Protein AF-A0A445D8Y5-F1 (afdb_monomer)

Radius of gyration: 22.92 Å; Cα contacts (8 Å, |Δi|>4): 47; chains: 1; bounding box: 57×33×64 Å

Structure (mmCIF, N/CA/C/O backbone):
data_AF-A0A445D8Y5-F1
#
_entry.id   AF-A0A445D8Y5-F1
#
loop_
_atom_site.group_PDB
_atom_site.id
_atom_site.type_symbol
_atom_site.label_atom_id
_atom_site.label_alt_id
_atom_site.label_comp_id
_atom_site.label_asym_id
_atom_site.label_entity_id
_atom_site.label_seq_id
_atom_site.pdbx_PDB_ins_code
_atom_site.Cartn_x
_atom_site.Cartn_y
_atom_site.Cartn_z
_atom_site.occupancy
_atom_site.B_iso_or_equiv
_atom_site.auth_seq_id
_atom_site.auth_comp_id
_atom_site.auth_asym_id
_atom_site.auth_atom_id
_atom_site.pdbx_PDB_model_num
ATOM 1 N N . MET A 1 1 ? -23.363 -10.486 2.611 1.00 47.62 1 MET A N 1
ATOM 2 C CA . MET A 1 1 ? -22.148 -10.168 3.406 1.00 47.62 1 MET A CA 1
ATOM 3 C C . MET A 1 1 ? -21.718 -11.428 4.160 1.00 47.62 1 MET A C 1
ATOM 5 O O . MET A 1 1 ? -22.589 -12.201 4.526 1.00 47.62 1 MET A O 1
ATOM 9 N N . ARG A 1 2 ? -20.411 -11.703 4.301 1.00 43.03 2 ARG A N 1
ATOM 10 C CA . ARG A 1 2 ? -19.862 -12.973 4.836 1.00 43.03 2 ARG A CA 1
ATOM 11 C C . ARG A 1 2 ? -19.617 -12.832 6.353 1.00 43.03 2 ARG A C 1
ATOM 13 O O . ARG A 1 2 ? -18.832 -11.970 6.738 1.00 43.03 2 ARG A O 1
ATOM 20 N N . PHE A 1 3 ? -20.291 -13.628 7.186 1.00 45.78 3 PHE A N 1
ATOM 21 C CA . PHE A 1 3 ? -20.134 -13.647 8.653 1.00 45.78 3 PHE A CA 1
ATOM 22 C C . PHE A 1 3 ? -18.990 -14.587 9.075 1.00 45.78 3 PHE A C 1
ATOM 24 O O . PHE A 1 3 ? -18.762 -15.594 8.407 1.00 45.78 3 PHE A O 1
ATOM 31 N N . THR A 1 4 ? -18.265 -14.261 10.153 1.00 55.62 4 THR A N 1
ATOM 32 C CA . THR A 1 4 ? -17.071 -15.007 10.615 1.00 55.62 4 THR A CA 1
ATOM 33 C C . THR A 1 4 ? -17.310 -15.894 11.837 1.00 55.62 4 THR A C 1
ATOM 35 O O . THR A 1 4 ? -16.428 -16.672 12.186 1.00 55.62 4 THR A O 1
ATOM 38 N N . TRP A 1 5 ? -18.492 -15.838 12.459 1.00 42.72 5 TRP A N 1
ATOM 39 C CA . TRP A 1 5 ? -18.872 -16.749 13.538 1.00 42.72 5 TRP A CA 1
ATOM 40 C C . TRP A 1 5 ? -20.372 -17.071 13.508 1.00 42.72 5 TRP A C 1
ATOM 42 O O . TRP A 1 5 ? -21.205 -16.194 13.261 1.00 42.72 5 TRP A O 1
ATOM 52 N N . LYS A 1 6 ? -20.704 -18.344 13.750 1.00 57.97 6 LYS A N 1
ATOM 53 C CA . LYS A 1 6 ? -22.066 -18.890 13.741 1.00 57.97 6 LYS A CA 1
ATOM 54 C C . LYS A 1 6 ? -22.331 -19.552 15.094 1.00 57.97 6 LYS A C 1
ATOM 56 O O . LYS A 1 6 ? -21.686 -20.546 15.412 1.00 57.97 6 LYS A O 1
ATOM 61 N N . GLY A 1 7 ? -23.248 -18.984 15.877 1.00 49.62 7 GLY A N 1
ATOM 62 C CA . GLY A 1 7 ? -23.625 -19.526 17.184 1.00 49.62 7 GLY A CA 1
ATOM 63 C C . GLY A 1 7 ? -24.546 -20.745 17.094 1.00 49.62 7 GLY A C 1
ATOM 64 O O . GLY A 1 7 ? -25.177 -20.981 16.059 1.00 49.62 7 GLY A O 1
ATOM 65 N N . LEU A 1 8 ? -24.625 -21.505 18.192 1.00 49.09 8 LEU A N 1
ATOM 66 C CA . LEU A 1 8 ? -25.590 -22.594 18.369 1.00 49.09 8 LEU A CA 1
ATOM 67 C C . LEU A 1 8 ? -27.019 -22.030 18.369 1.00 49.09 8 LEU A C 1
ATOM 69 O O . LEU A 1 8 ? -27.278 -20.983 18.962 1.00 49.09 8 LEU A O 1
ATOM 73 N N . GLN A 1 9 ? -27.929 -22.710 17.671 1.00 49.56 9 GLN A N 1
ATOM 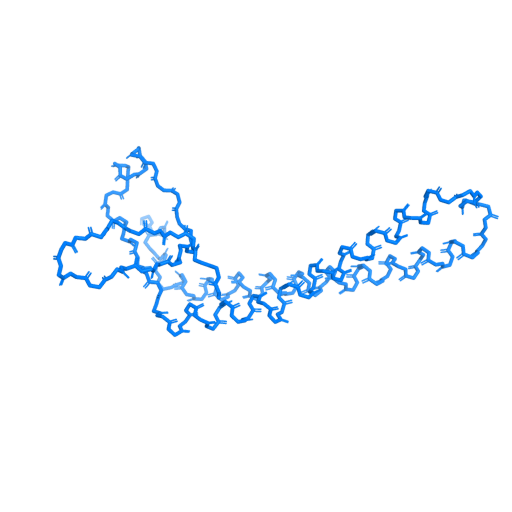74 C CA . GLN A 1 9 ? -29.351 -22.377 17.670 1.00 49.56 9 GLN A CA 1
ATOM 75 C C . GLN A 1 9 ? -30.021 -23.141 18.807 1.00 49.56 9 GLN A C 1
ATOM 77 O O . GLN A 1 9 ? -29.998 -24.368 18.808 1.00 49.56 9 GLN A O 1
ATOM 82 N N . TRP A 1 10 ? -30.609 -22.408 19.743 1.00 49.56 10 TRP A N 1
ATOM 83 C CA . TRP A 1 10 ? -31.481 -22.962 20.772 1.00 49.56 10 TRP A CA 1
ATOM 84 C C . TRP A 1 10 ? -32.934 -22.780 20.329 1.00 49.56 10 TRP A C 1
ATOM 86 O O . TRP A 1 10 ? -33.239 -21.837 19.591 1.00 49.56 10 TRP A O 1
ATOM 96 N N . GLU A 1 11 ? -33.819 -23.693 20.725 1.00 42.81 11 GLU A N 1
ATOM 97 C CA . GLU A 1 11 ? -35.235 -23.617 20.361 1.00 42.81 11 GLU A CA 1
ATOM 98 C C . GLU A 1 11 ? -35.851 -22.300 20.867 1.00 42.81 11 GLU A C 1
ATOM 100 O O . GLU A 1 11 ? -35.656 -21.906 22.015 1.00 42.81 11 GLU A O 1
ATOM 105 N N . ASN A 1 12 ? -36.577 -21.614 19.978 1.00 50.25 12 ASN A N 1
ATOM 106 C CA . ASN A 1 12 ? -37.298 -20.351 20.204 1.00 50.25 12 ASN A CA 1
ATOM 107 C C . ASN A 1 12 ? -36.470 -19.061 20.385 1.00 50.25 12 ASN A C 1
ATOM 109 O O . ASN A 1 12 ? -37.028 -18.044 20.793 1.00 50.25 12 ASN A O 1
ATOM 113 N N . LEU A 1 13 ? -35.183 -19.042 20.018 1.00 50.81 13 LEU A N 1
ATOM 114 C CA . LEU A 1 13 ? -34.399 -17.801 19.926 1.00 50.81 13 LEU A CA 1
ATOM 115 C C . LEU A 1 13 ? -33.852 -17.575 18.515 1.00 50.81 13 LEU A C 1
ATOM 117 O O . LEU A 1 13 ? -33.344 -18.495 17.865 1.00 50.81 13 LEU A O 1
ATOM 121 N N . ASP A 1 14 ? -33.914 -16.321 18.061 1.00 47.22 14 ASP A N 1
ATOM 122 C CA . ASP A 1 14 ? -33.322 -15.915 16.791 1.00 47.22 14 ASP A CA 1
ATOM 123 C C . ASP A 1 14 ? -31.819 -16.201 16.777 1.00 47.22 14 ASP A C 1
ATOM 125 O O . ASP A 1 14 ? -31.063 -15.900 17.708 1.00 47.22 14 ASP A O 1
ATOM 129 N N . ARG A 1 15 ? -31.369 -16.813 15.681 1.00 47.56 15 ARG A N 1
ATOM 130 C CA . ARG A 1 15 ? -29.986 -17.255 15.521 1.00 47.56 15 ARG A CA 1
ATOM 131 C C . ARG A 1 15 ? -29.054 -16.039 15.486 1.00 47.56 15 ARG A C 1
ATOM 133 O O . ARG A 1 15 ? -29.094 -15.235 14.559 1.00 47.56 15 ARG A O 1
ATOM 140 N N . GLY A 1 16 ? -28.161 -15.938 16.469 1.00 44.53 16 GLY A N 1
ATOM 141 C CA . GLY A 1 16 ? -27.179 -14.857 16.545 1.00 44.53 16 GLY A CA 1
ATOM 142 C C . GLY A 1 16 ? -26.069 -14.988 15.496 1.00 44.53 16 GLY A C 1
ATOM 143 O O . GLY A 1 16 ? -25.306 -15.957 15.499 1.00 44.53 16 GLY A O 1
ATOM 144 N N . PHE A 1 17 ? -25.932 -13.979 14.636 1.00 44.88 17 PHE A N 1
ATOM 145 C CA . PHE A 1 17 ? -24.802 -13.822 13.717 1.00 44.88 17 PHE A CA 1
ATOM 146 C C . PHE A 1 17 ? -23.914 -12.682 14.213 1.00 44.88 17 PHE A C 1
ATOM 148 O O . PHE A 1 17 ? -24.399 -11.575 14.440 1.00 44.88 17 PHE A O 1
ATOM 155 N N . LYS A 1 18 ? -22.616 -12.943 14.403 1.00 54.16 18 LYS A N 1
ATOM 156 C CA . LYS A 1 18 ? -21.665 -11.944 14.916 1.00 54.16 18 LYS A CA 1
ATOM 157 C C . LYS A 1 18 ? -20.395 -11.905 14.069 1.00 54.16 18 LYS A C 1
ATOM 159 O O . LYS A 1 18 ? -19.988 -12.908 13.478 1.00 54.16 18 LYS A O 1
ATOM 164 N N . ARG A 1 19 ? -19.776 -10.727 14.011 1.00 48.88 19 ARG A N 1
ATOM 165 C CA . ARG A 1 19 ? -18.491 -10.480 13.354 1.00 48.88 19 ARG A CA 1
ATOM 166 C C . ARG A 1 19 ? -17.462 -10.185 14.446 1.00 48.88 19 ARG A C 1
ATOM 168 O O . ARG A 1 19 ? -17.657 -9.275 15.238 1.00 48.88 19 ARG A O 1
ATOM 175 N N . LEU A 1 20 ? -16.441 -11.034 14.550 1.00 51.91 20 LEU A N 1
ATOM 176 C CA . LEU A 1 20 ? -15.378 -10.921 15.552 1.00 51.91 20 LEU A CA 1
ATOM 177 C C . LEU A 1 20 ? -14.261 -10.033 15.003 1.00 51.91 20 LEU A C 1
ATOM 179 O O . LEU A 1 20 ? -13.510 -10.479 14.135 1.00 51.91 20 LEU A O 1
ATOM 183 N N . ASP A 1 21 ? -14.101 -8.829 15.543 1.00 47.47 21 ASP A N 1
ATOM 184 C CA . ASP A 1 21 ? -13.024 -7.913 15.144 1.00 47.47 21 ASP A CA 1
ATOM 185 C C . ASP A 1 21 ? -11.828 -7.972 16.128 1.00 47.47 21 ASP A C 1
ATOM 187 O O . ASP A 1 21 ? -11.198 -6.971 16.437 1.00 47.47 21 ASP A O 1
ATOM 191 N N . ARG A 1 22 ? -11.491 -9.221 16.512 1.00 46.41 22 ARG A N 1
ATOM 192 C CA . ARG A 1 22 ? -10.252 -9.752 17.136 1.00 46.41 22 ARG A CA 1
ATOM 193 C C . AR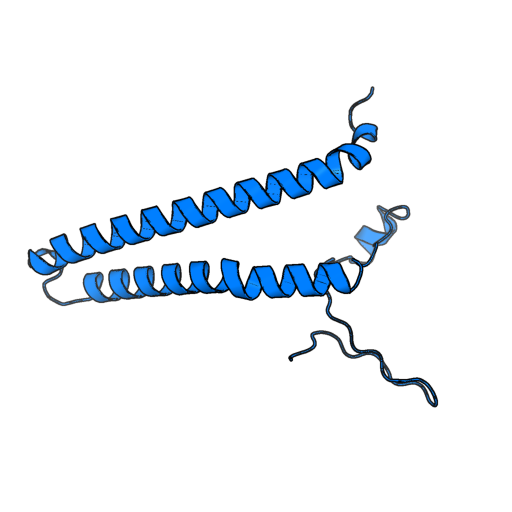G A 1 22 ? -9.951 -9.440 18.617 1.00 46.41 22 ARG A C 1
ATOM 195 O O . ARG A 1 22 ? -9.371 -8.419 18.945 1.00 46.41 22 ARG A O 1
ATOM 202 N N . ALA A 1 23 ? -10.104 -10.481 19.444 1.00 44.44 23 ALA A N 1
ATOM 203 C CA . ALA A 1 23 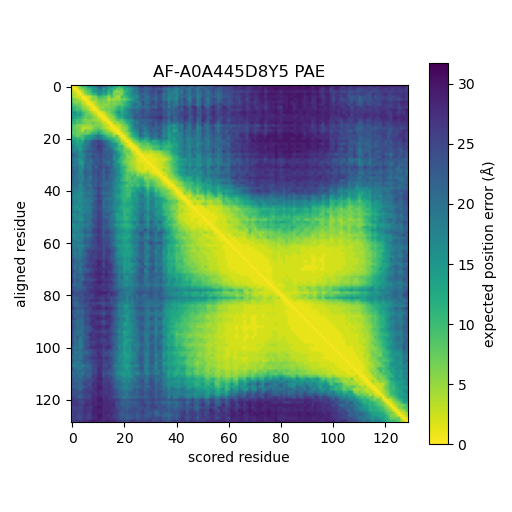? -9.153 -10.861 20.494 1.00 44.44 23 ALA A CA 1
ATOM 204 C C . ALA A 1 23 ? -8.971 -12.391 20.444 1.00 44.44 23 ALA A C 1
ATOM 206 O O . ALA A 1 23 ? -9.954 -13.123 20.312 1.00 44.44 23 ALA A O 1
ATOM 207 N N . MET A 1 24 ? -7.730 -12.883 20.507 1.00 44.12 24 MET A N 1
ATOM 208 C CA . MET A 1 24 ? -7.458 -14.293 20.804 1.00 44.12 24 MET A CA 1
ATOM 209 C C . MET A 1 24 ? -7.071 -14.369 22.275 1.00 44.12 24 MET A C 1
ATOM 211 O O . MET A 1 24 ? -5.960 -13.987 22.623 1.00 44.12 24 MET A O 1
ATOM 215 N N . SER A 1 25 ? -7.982 -14.843 23.126 1.00 50.00 25 SER A N 1
ATOM 216 C CA . SER A 1 25 ? -7.650 -15.173 24.511 1.00 50.00 25 SER A CA 1
ATOM 217 C C . SER A 1 25 ? -7.670 -16.689 24.689 1.00 50.00 25 SER A C 1
ATOM 219 O O . SER A 1 25 ? -8.692 -17.359 24.499 1.00 50.00 25 SER A O 1
ATOM 221 N N . ASN A 1 26 ? -6.508 -17.253 25.008 1.00 55.00 26 ASN A N 1
ATOM 222 C CA . ASN A 1 26 ? -6.422 -18.626 25.486 1.00 55.00 26 ASN A CA 1
ATOM 223 C C . ASN A 1 26 ? -6.733 -18.660 26.995 1.00 55.00 26 ASN A C 1
ATOM 225 O O . ASN A 1 26 ? -6.919 -17.617 27.629 1.00 55.00 26 ASN A O 1
ATOM 229 N N . ALA A 1 27 ? -6.884 -19.866 27.547 1.00 63.38 27 ALA A N 1
ATOM 230 C CA . ALA A 1 27 ? -7.234 -20.046 28.956 1.00 63.38 27 ALA A CA 1
ATOM 231 C C . ALA A 1 27 ? -6.214 -19.357 29.880 1.00 63.38 27 ALA A C 1
ATOM 233 O O . ALA A 1 27 ? -6.611 -18.637 30.793 1.00 63.38 27 ALA A O 1
ATOM 234 N N . ASP A 1 28 ? -4.926 -19.480 29.558 1.00 65.06 28 ASP A N 1
ATOM 235 C CA . ASP A 1 28 ? -3.829 -18.890 30.329 1.00 65.06 28 ASP A CA 1
ATOM 236 C C . ASP A 1 28 ? -3.916 -17.359 30.397 1.00 65.06 28 ASP A C 1
ATOM 238 O O . ASP A 1 28 ? -3.736 -16.769 31.461 1.00 65.06 28 ASP A O 1
ATOM 242 N N 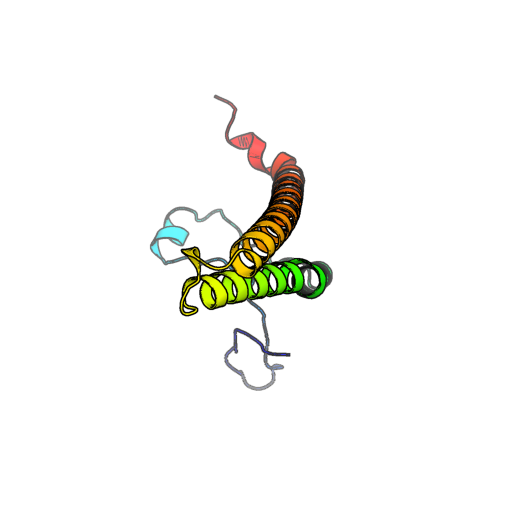. TRP A 1 29 ? -4.253 -16.700 29.284 1.00 65.88 29 TRP A N 1
ATOM 243 C CA . TRP A 1 29 ? -4.385 -15.243 29.228 1.00 65.88 29 TRP A CA 1
ATOM 244 C C . TRP A 1 29 ? -5.549 -14.734 30.089 1.00 65.88 29 TRP A C 1
ATOM 246 O O . TRP A 1 29 ? -5.397 -13.760 30.819 1.00 65.88 29 TRP A O 1
ATOM 256 N N . ARG A 1 30 ? -6.691 -15.435 30.078 1.00 61.00 30 ARG A N 1
ATOM 257 C CA . ARG A 1 30 ? -7.859 -15.084 30.910 1.00 61.00 30 ARG A CA 1
ATOM 258 C C . ARG A 1 30 ? -7.622 -15.288 32.404 1.00 61.00 30 ARG A C 1
ATOM 260 O O . ARG A 1 30 ? -8.176 -14.543 33.203 1.00 61.00 30 ARG A O 1
ATOM 267 N N . ILE A 1 31 ? -6.812 -16.278 32.776 1.00 72.31 31 ILE A N 1
ATOM 268 C CA . ILE A 1 31 ? -6.413 -16.498 34.174 1.00 72.31 31 ILE A CA 1
ATOM 269 C C . ILE A 1 31 ? -5.461 -15.389 34.634 1.00 72.31 31 ILE A C 1
ATOM 271 O O . ILE A 1 31 ? -5.543 -14.939 35.773 1.00 72.31 31 ILE A O 1
ATOM 275 N N . LYS A 1 32 ? -4.573 -14.930 33.744 1.00 70.50 32 LYS A N 1
ATOM 276 C CA . LYS A 1 32 ? -3.571 -13.906 34.053 1.00 70.50 32 LYS A CA 1
ATOM 277 C C . LYS A 1 32 ? -4.152 -12.490 34.169 1.00 70.50 32 LYS A C 1
ATOM 279 O O . LYS A 1 32 ? -3.606 -11.691 34.924 1.00 70.50 32 LYS A O 1
ATOM 284 N N . TYR A 1 33 ? -5.250 -12.197 33.469 1.00 66.88 33 TYR A N 1
ATOM 285 C CA . TYR A 1 33 ? -5.882 -10.871 33.444 1.00 66.88 33 TYR A CA 1
ATOM 286 C C . TYR A 1 33 ? -7.405 -10.958 33.683 1.00 66.88 33 TYR A C 1
ATOM 288 O O . TYR A 1 33 ? -8.200 -10.709 32.776 1.00 66.88 33 TYR A O 1
A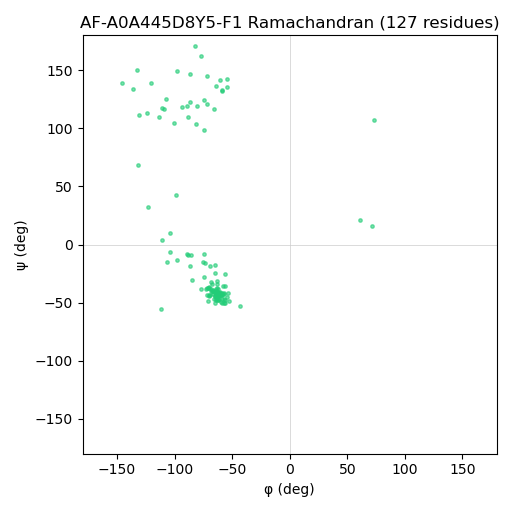TOM 296 N N . PRO A 1 34 ? -7.847 -11.323 34.901 1.00 66.62 34 PRO A N 1
ATOM 297 C CA . PRO A 1 34 ? -9.265 -11.557 35.200 1.00 66.62 34 PRO A CA 1
ATOM 298 C C . PRO A 1 34 ? -10.119 -10.277 35.192 1.00 66.62 34 PRO A C 1
ATOM 300 O O . PRO A 1 34 ? -11.341 -10.349 35.076 1.00 66.62 34 PRO A O 1
ATOM 303 N N . GLU A 1 35 ? -9.486 -9.109 35.306 1.00 62.09 35 GLU A N 1
ATOM 304 C CA . GLU A 1 35 ? -10.148 -7.798 35.372 1.00 62.09 35 GLU A CA 1
ATOM 305 C C . GLU A 1 35 ? -10.385 -7.180 33.981 1.00 62.09 35 GLU A C 1
ATOM 307 O O . GLU A 1 35 ? -11.085 -6.175 33.842 1.00 62.09 35 GLU A O 1
ATOM 312 N N . GLU A 1 36 ? -9.816 -7.777 32.932 1.00 58.56 36 GLU A N 1
ATOM 313 C CA . GLU A 1 36 ? -9.829 -7.225 31.581 1.00 58.56 36 GLU A CA 1
ATOM 314 C C . GLU A 1 36 ? -11.162 -7.543 30.882 1.00 58.56 36 GLU A C 1
ATOM 316 O O . GLU A 1 36 ? -11.440 -8.667 30.453 1.00 58.56 36 GLU A O 1
ATOM 321 N N . LYS A 1 37 ? -12.038 -6.536 30.791 1.00 59.72 37 LYS A N 1
ATOM 322 C CA . LYS A 1 37 ? -13.345 -6.655 30.135 1.00 59.72 37 LYS A CA 1
ATOM 323 C C . LYS A 1 37 ? -13.224 -6.380 28.637 1.00 59.72 37 LYS A C 1
ATOM 325 O O . LYS A 1 37 ? -12.842 -5.294 28.215 1.00 59.72 37 LYS A O 1
ATOM 330 N N . LEU A 1 38 ? -13.631 -7.357 27.830 1.00 54.66 38 LEU A N 1
ATOM 331 C CA . LEU A 1 38 ? -13.831 -7.192 26.390 1.00 54.66 38 LEU A CA 1
ATOM 332 C C . LEU A 1 38 ? -15.116 -6.389 26.136 1.00 54.66 38 LEU A C 1
ATOM 334 O O . LEU A 1 38 ? -16.216 -6.942 26.151 1.00 54.66 38 LEU A O 1
ATOM 338 N N . GLU A 1 39 ? -14.984 -5.087 25.895 1.00 55.69 39 GLU A N 1
ATOM 339 C CA . GLU A 1 39 ? -16.092 -4.255 25.420 1.00 55.69 39 GLU A CA 1
ATOM 340 C C . GLU A 1 39 ? -16.260 -4.436 23.906 1.00 55.69 39 GLU A C 1
ATOM 342 O O . GLU A 1 39 ? -15.356 -4.177 23.111 1.00 55.69 39 GLU A O 1
ATOM 347 N N . VAL A 1 40 ? -17.432 -4.920 23.490 1.00 54.88 40 VAL A N 1
ATOM 348 C CA . VAL A 1 40 ? -17.781 -5.020 22.070 1.00 54.88 40 VAL A CA 1
ATOM 349 C C . VAL A 1 40 ? -18.094 -3.618 21.560 1.00 54.88 40 VAL A C 1
ATOM 351 O O . VAL A 1 40 ? -18.981 -2.952 22.092 1.00 54.88 40 VAL A O 1
ATOM 354 N N . LEU A 1 41 ? -17.391 -3.187 20.511 1.00 53.31 41 LEU A N 1
ATOM 355 C CA . LEU A 1 41 ? -17.651 -1.905 19.857 1.00 53.31 41 LEU A CA 1
ATOM 356 C C . LEU A 1 41 ? -19.122 -1.805 19.431 1.00 53.31 41 LEU A C 1
ATOM 358 O O . LEU A 1 41 ? -19.685 -2.748 18.866 1.00 53.31 41 LEU A O 1
ATOM 362 N N . ALA A 1 42 ? -19.739 -0.650 19.688 1.00 61.06 42 ALA A N 1
ATOM 363 C CA . ALA A 1 42 ? -21.117 -0.390 19.293 1.00 61.06 42 ALA A CA 1
ATOM 364 C C . ALA A 1 42 ? -21.304 -0.629 17.784 1.00 61.06 42 ALA A C 1
ATOM 366 O O . ALA A 1 42 ? -20.436 -0.309 16.970 1.00 61.06 42 ALA A O 1
ATOM 367 N N . ARG A 1 43 ? -22.456 -1.190 17.400 1.00 55.06 43 ARG A N 1
ATOM 368 C CA . ARG A 1 43 ? -22.731 -1.645 16.025 1.00 55.06 43 ARG A CA 1
ATOM 369 C C . ARG A 1 43 ? -22.497 -0.562 14.965 1.00 55.06 43 ARG A C 1
ATOM 371 O O . ARG A 1 43 ? -21.910 -0.857 13.932 1.00 55.06 43 ARG A O 1
ATOM 378 N N . GLN A 1 44 ? -22.911 0.672 15.248 1.00 60.50 44 GLN A N 1
ATOM 379 C CA . GLN A 1 44 ? -22.715 1.820 14.354 1.00 60.50 44 GLN A CA 1
ATOM 380 C C . GLN A 1 44 ? -21.226 2.057 14.063 1.00 60.50 44 GLN A C 1
ATOM 382 O O . GLN A 1 44 ? -20.826 2.131 12.905 1.00 60.50 44 GLN A O 1
ATOM 387 N N . PHE A 1 45 ? -20.390 2.042 15.102 1.00 60.91 45 PHE A N 1
ATOM 388 C CA . PHE A 1 45 ? -18.945 2.206 14.974 1.00 60.91 45 PHE A CA 1
ATOM 389 C C . PHE A 1 45 ? -18.285 1.031 14.229 1.00 60.91 45 PHE A C 1
ATOM 391 O O . PHE A 1 45 ? -17.420 1.232 13.380 1.00 60.91 45 PHE A O 1
ATOM 398 N N . SER A 1 46 ? -18.723 -0.210 14.480 1.00 66.44 46 SER A N 1
ATOM 399 C CA . SER A 1 46 ? -18.228 -1.391 13.747 1.00 66.44 46 SER A CA 1
ATOM 400 C C . SER A 1 46 ? -18.539 -1.315 12.243 1.00 66.44 46 SER A C 1
ATOM 402 O O . SER A 1 46 ? -17.676 -1.617 11.412 1.00 66.44 46 SER A O 1
ATOM 404 N N . ASP A 1 47 ? -19.739 -0.860 11.873 1.00 71.12 47 ASP A N 1
ATOM 405 C CA . ASP A 1 47 ? -20.140 -0.706 10.472 1.00 71.12 47 ASP A CA 1
ATOM 406 C C . ASP A 1 47 ? -19.355 0.418 9.771 1.00 71.12 47 ASP A C 1
ATOM 408 O O . ASP A 1 47 ? -18.900 0.238 8.635 1.00 71.12 47 ASP A O 1
ATOM 412 N N . GLU A 1 48 ? -19.113 1.538 10.456 1.00 70.25 48 GLU A N 1
ATOM 413 C CA . GLU A 1 48 ? -18.285 2.644 9.958 1.00 70.25 48 GLU A CA 1
ATOM 414 C C . GLU A 1 48 ? -16.827 2.223 9.746 1.00 70.25 48 GLU A C 1
ATOM 416 O O . GLU A 1 48 ? -16.275 2.433 8.663 1.00 70.25 48 GLU A O 1
ATOM 421 N N . VAL A 1 49 ? -16.221 1.525 10.710 1.00 70.00 49 VAL A N 1
ATOM 422 C CA . VAL A 1 49 ? -14.857 0.986 10.587 1.00 70.00 49 VAL A CA 1
ATOM 423 C C . VAL A 1 49 ? -14.772 -0.054 9.466 1.00 70.00 49 VAL A C 1
ATOM 425 O O . VAL A 1 49 ? -13.784 -0.115 8.724 1.00 70.00 49 VAL A O 1
ATOM 428 N N . ALA A 1 50 ? -15.801 -0.884 9.290 1.00 71.81 50 ALA A N 1
ATOM 429 C CA . ALA A 1 50 ? -15.856 -1.845 8.193 1.00 71.81 50 ALA A CA 1
ATOM 430 C C . ALA A 1 50 ? -15.973 -1.158 6.824 1.00 71.81 50 ALA A C 1
ATOM 432 O O . ALA A 1 50 ? -15.349 -1.617 5.856 1.00 71.81 50 ALA A O 1
ATOM 433 N N . LYS A 1 51 ? -16.756 -0.076 6.737 1.00 75.50 51 LYS A N 1
ATOM 434 C CA . LYS A 1 51 ? -16.891 0.754 5.537 1.00 75.50 51 LYS A CA 1
ATOM 435 C C . LYS A 1 51 ? -15.571 1.448 5.216 1.00 75.50 51 LYS A C 1
ATOM 437 O O . LYS A 1 51 ? -15.056 1.255 4.117 1.00 75.50 51 LYS A O 1
ATOM 442 N N . TRP A 1 52 ? -14.961 2.112 6.194 1.00 76.81 52 TRP A N 1
ATOM 443 C CA . TRP A 1 52 ? -13.659 2.763 6.062 1.00 76.81 52 TRP A CA 1
ATOM 444 C C . TRP A 1 52 ? -12.568 1.787 5.603 1.00 76.81 52 TRP A C 1
ATOM 446 O O . TRP A 1 52 ? -11.887 2.028 4.607 1.00 76.81 52 TRP A O 1
ATOM 456 N N . ASN A 1 53 ? -12.470 0.605 6.224 1.00 75.50 53 ASN A N 1
ATOM 457 C CA . ASN A 1 53 ? -11.520 -0.429 5.796 1.00 75.50 53 ASN A CA 1
ATOM 458 C C . ASN A 1 53 ? -11.737 -0.856 4.334 1.00 75.50 53 ASN A C 1
ATOM 460 O O . ASN A 1 53 ? -10.791 -1.191 3.618 1.00 75.50 53 ASN A O 1
ATOM 464 N N . LYS A 1 54 ? -12.991 -0.897 3.874 1.00 77.44 54 LYS A N 1
ATOM 465 C CA . LYS A 1 54 ? -13.320 -1.284 2.499 1.00 77.44 54 LYS A CA 1
ATOM 466 C C . LYS A 1 54 ? -13.044 -0.161 1.499 1.00 77.44 54 LYS A C 1
ATOM 468 O O . LYS A 1 54 ? -12.620 -0.476 0.391 1.00 77.44 54 LYS A O 1
ATOM 473 N N . GLU A 1 55 ? -13.317 1.085 1.861 1.00 78.81 55 GLU A N 1
ATOM 474 C CA . GLU A 1 55 ? -13.228 2.247 0.970 1.00 78.81 55 GLU A CA 1
ATOM 475 C C . GLU A 1 55 ? -11.818 2.829 0.899 1.00 78.81 55 GLU A C 1
ATOM 477 O O . GLU A 1 55 ? -11.426 3.323 -0.151 1.00 78.81 55 GLU A O 1
ATOM 482 N N . ILE A 1 56 ? -11.039 2.713 1.974 1.00 75.25 56 ILE A N 1
ATOM 483 C CA . ILE A 1 56 ? -9.726 3.350 2.091 1.00 75.25 56 ILE A CA 1
ATOM 484 C C . ILE A 1 56 ? -8.606 2.305 2.093 1.00 75.25 56 ILE A C 1
ATOM 486 O O . ILE A 1 56 ? -7.732 2.326 1.227 1.00 75.25 56 ILE A O 1
ATOM 490 N N . PHE A 1 57 ? -8.659 1.323 3.000 1.00 75.31 57 PHE A N 1
ATOM 491 C CA . PHE A 1 57 ? -7.555 0.368 3.161 1.00 75.31 57 PHE A CA 1
ATOM 492 C C . PHE A 1 57 ? -7.451 -0.616 1.985 1.00 75.31 57 PHE A C 1
ATOM 494 O O . PHE A 1 57 ? -6.383 -0.801 1.399 1.00 75.31 57 PHE A O 1
ATOM 501 N N . LYS A 1 58 ? -8.571 -1.236 1.578 1.00 79.88 58 LYS A N 1
ATOM 502 C CA . LYS A 1 58 ? -8.559 -2.227 0.484 1.00 79.88 58 LYS A CA 1
ATOM 503 C C . LYS A 1 58 ? -8.051 -1.666 -0.851 1.00 79.88 58 LYS A C 1
ATOM 505 O O . LYS A 1 58 ? -7.287 -2.385 -1.503 1.00 79.88 58 LYS A O 1
ATOM 510 N N . PRO A 1 59 ? -8.443 -0.459 -1.302 1.00 86.75 59 PRO A N 1
ATOM 511 C CA . PRO A 1 59 ? -7.912 0.112 -2.535 1.00 86.75 59 PRO A CA 1
ATOM 512 C C . PRO A 1 59 ? -6.406 0.357 -2.478 1.00 86.75 59 PRO A C 1
ATOM 514 O O . PRO A 1 59 ? -5.720 -0.055 -3.412 1.00 86.75 59 PRO A O 1
ATOM 517 N N . VAL A 1 60 ? -5.885 0.907 -1.375 1.00 82.94 60 VAL A N 1
ATOM 518 C CA . VAL A 1 60 ? -4.441 1.147 -1.190 1.00 82.94 60 VAL A CA 1
ATOM 519 C C . VAL A 1 60 ? -3.659 -0.165 -1.262 1.00 82.94 60 VAL A C 1
ATOM 521 O O . VAL A 1 60 ? -2.735 -0.300 -2.066 1.00 82.94 60 VAL A O 1
ATOM 524 N N . THR A 1 61 ? -4.087 -1.199 -0.528 1.00 84.06 61 THR A N 1
ATOM 525 C CA . THR A 1 61 ? -3.428 -2.515 -0.586 1.00 84.06 61 THR A CA 1
ATOM 526 C C . THR A 1 61 ? -3.508 -3.142 -1.984 1.00 84.06 61 THR A C 1
ATOM 528 O O . THR A 1 61 ? -2.554 -3.777 -2.444 1.00 84.06 61 THR A O 1
ATOM 531 N N . LYS A 1 62 ? -4.643 -2.985 -2.682 1.00 89.25 62 LYS A N 1
ATOM 532 C CA . LYS A 1 62 ? -4.836 -3.509 -4.043 1.00 89.25 62 LYS A CA 1
ATOM 533 C C . LYS A 1 62 ? -3.934 -2.793 -5.050 1.00 89.25 62 LYS A C 1
ATOM 535 O O . LYS A 1 62 ? -3.354 -3.459 -5.908 1.00 89.25 62 LYS A O 1
ATOM 540 N N . GLN A 1 63 ? -3.808 -1.472 -4.947 1.00 90.88 63 GLN A N 1
ATOM 541 C CA . GLN A 1 63 ? -2.953 -0.674 -5.820 1.00 90.88 63 GLN A CA 1
ATOM 542 C C . GLN A 1 63 ? -1.478 -1.012 -5.599 1.00 90.88 63 GLN A C 1
ATOM 544 O O . GLN A 1 63 ? -0.801 -1.351 -6.569 1.00 90.88 63 GLN A O 1
ATOM 549 N N . LYS A 1 64 ? -1.022 -1.081 -4.340 1.00 91.25 64 LYS A N 1
ATOM 550 C CA . LYS A 1 64 ? 0.333 -1.540 -3.994 1.00 91.25 64 LYS A CA 1
ATOM 551 C C . LYS A 1 64 ? 0.644 -2.905 -4.607 1.00 91.25 64 LYS A C 1
ATOM 553 O O . LYS A 1 64 ? 1.649 -3.073 -5.291 1.00 91.25 64 LYS A O 1
ATOM 558 N N . ARG A 1 65 ? -0.265 -3.876 -4.446 1.00 92.62 65 ARG A N 1
ATOM 559 C CA . ARG A 1 65 ? -0.103 -5.219 -5.026 1.00 92.62 65 ARG A CA 1
ATOM 560 C C . ARG A 1 65 ? 0.028 -5.182 -6.549 1.00 92.62 65 ARG A C 1
ATOM 562 O O . ARG A 1 65 ? 0.869 -5.880 -7.099 1.00 92.62 65 ARG A O 1
ATOM 569 N N . ARG A 1 66 ? -0.782 -4.367 -7.231 1.00 96.25 66 ARG A N 1
ATOM 570 C CA . ARG A 1 66 ? -0.714 -4.215 -8.691 1.00 96.25 66 ARG A CA 1
ATOM 571 C C . ARG A 1 66 ? 0.642 -3.668 -9.139 1.00 96.25 66 ARG A C 1
ATOM 573 O O . ARG A 1 66 ? 1.176 -4.163 -10.126 1.00 96.25 66 ARG A O 1
ATOM 580 N N . ILE A 1 67 ? 1.172 -2.657 -8.451 1.00 94.62 67 ILE A N 1
ATOM 581 C CA . ILE A 1 67 ? 2.471 -2.050 -8.777 1.00 94.62 67 ILE A CA 1
ATOM 582 C C . ILE A 1 67 ? 3.588 -3.082 -8.592 1.00 94.62 67 ILE A C 1
ATOM 584 O O . ILE A 1 67 ? 4.349 -3.316 -9.529 1.00 94.62 67 ILE A O 1
ATOM 588 N N . MET A 1 68 ? 3.598 -3.790 -7.458 1.00 94.81 68 MET A N 1
ATOM 589 C CA . MET A 1 68 ? 4.554 -4.870 -7.180 1.00 94.81 68 MET A CA 1
ATOM 590 C C . MET A 1 68 ? 4.516 -5.968 -8.249 1.00 94.81 68 MET A C 1
ATOM 592 O O . MET A 1 68 ? 5.549 -6.332 -8.798 1.00 94.81 68 MET A O 1
ATOM 596 N N . SER A 1 69 ? 3.326 -6.439 -8.636 1.00 96.62 69 SER A N 1
ATOM 597 C CA . SER A 1 69 ? 3.206 -7.451 -9.694 1.00 96.62 69 SER A CA 1
ATOM 598 C C . SER A 1 69 ? 3.707 -6.960 -11.056 1.00 96.62 69 SER A C 1
ATOM 600 O O . SER A 1 69 ? 4.214 -7.755 -11.845 1.00 96.62 69 SER A O 1
ATOM 602 N N . ARG A 1 70 ? 3.579 -5.661 -11.360 1.00 96.69 70 ARG A N 1
ATOM 603 C CA . ARG A 1 70 ? 4.126 -5.085 -12.599 1.00 96.69 70 ARG A CA 1
ATOM 604 C C . ARG A 1 70 ? 5.648 -5.005 -12.554 1.00 96.69 70 ARG A C 1
ATOM 606 O O . ARG A 1 70 ? 6.268 -5.366 -13.549 1.00 96.69 70 ARG A O 1
ATOM 613 N N . LEU A 1 71 ? 6.224 -4.574 -11.429 1.00 95.56 71 LEU A N 1
ATOM 614 C CA . LEU A 1 71 ? 7.675 -4.567 -11.206 1.00 95.56 71 LEU A CA 1
ATOM 615 C C . LEU A 1 71 ? 8.255 -5.972 -11.387 1.00 95.56 71 LEU A C 1
ATOM 617 O O . LEU A 1 71 ? 9.146 -6.164 -12.210 1.00 95.56 71 LEU A O 1
ATOM 621 N N . GLU A 1 72 ? 7.661 -6.969 -10.727 1.00 95.81 72 GLU A N 1
ATOM 622 C CA . GLU A 1 72 ? 8.052 -8.371 -10.889 1.00 95.81 72 GLU A CA 1
ATOM 623 C C . GLU A 1 72 ? 7.958 -8.839 -12.348 1.00 95.81 72 GLU A C 1
ATOM 625 O O . GLU A 1 72 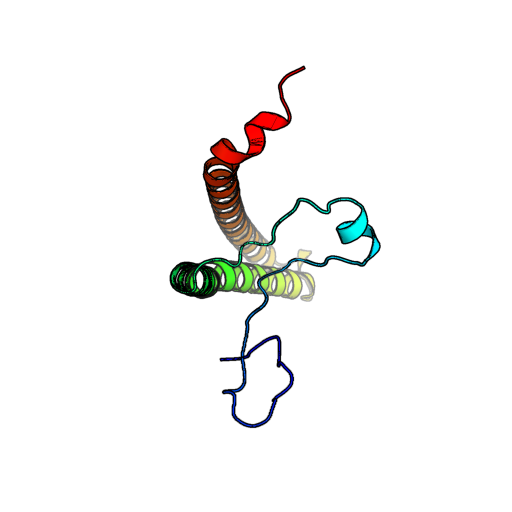? 8.838 -9.543 -12.837 1.00 95.81 72 GLU A O 1
ATOM 630 N N . GLY A 1 73 ? 6.893 -8.456 -13.058 1.00 95.00 73 GLY A N 1
ATOM 631 C CA . GLY A 1 73 ? 6.710 -8.818 -14.462 1.00 95.00 73 GLY A CA 1
ATOM 632 C C . GLY A 1 73 ? 7.806 -8.255 -15.368 1.00 95.00 73 GLY A C 1
ATOM 633 O O . GLY A 1 73 ? 8.301 -8.961 -16.242 1.00 95.00 73 GLY A O 1
ATOM 634 N N . ILE A 1 74 ? 8.215 -7.006 -15.138 1.00 94.06 74 ILE A N 1
ATOM 635 C CA . ILE A 1 74 ? 9.278 -6.346 -15.907 1.00 94.06 74 ILE A CA 1
ATOM 636 C C . ILE A 1 74 ? 10.638 -6.962 -15.596 1.00 94.06 74 ILE A C 1
ATOM 638 O O . ILE A 1 74 ? 11.395 -7.252 -16.515 1.00 94.06 74 ILE A O 1
ATOM 642 N N . GLN A 1 75 ? 10.926 -7.222 -14.321 1.00 92.50 75 GLN A N 1
ATOM 643 C CA . GLN A 1 75 ? 12.190 -7.821 -13.889 1.00 92.50 75 GLN A CA 1
ATOM 644 C C . GLN A 1 75 ? 12.369 -9.260 -14.401 1.00 92.50 75 GLN A C 1
ATOM 646 O O . GLN A 1 75 ? 13.497 -9.722 -14.559 1.00 92.50 75 GLN A O 1
ATOM 651 N N . ARG A 1 76 ? 11.266 -9.963 -14.700 1.00 94.50 76 ARG A N 1
ATOM 652 C CA . ARG A 1 76 ? 11.268 -11.294 -15.335 1.00 94.50 76 ARG A CA 1
ATOM 653 C C . ARG A 1 76 ? 11.331 -11.249 -16.867 1.00 94.50 76 ARG A C 1
ATOM 655 O O . ARG A 1 76 ? 11.473 -12.302 -17.486 1.00 94.50 76 ARG A O 1
ATOM 662 N N . ALA A 1 77 ? 11.192 -10.080 -17.491 1.00 92.62 77 ALA A N 1
ATOM 663 C CA . ALA A 1 77 ? 11.181 -9.970 -18.944 1.00 92.62 77 ALA A CA 1
ATOM 664 C C . ALA A 1 77 ? 12.584 -10.211 -19.542 1.00 92.62 77 ALA A C 1
ATOM 666 O O . ALA A 1 77 ? 13.593 -9.791 -18.963 1.00 92.62 77 ALA A O 1
ATOM 667 N N . PRO A 1 78 ? 12.679 -10.842 -20.727 1.00 91.00 78 PRO A N 1
ATOM 668 C CA . PRO A 1 78 ? 13.948 -10.964 -21.432 1.00 91.00 78 PRO A CA 1
ATOM 669 C C . PRO A 1 78 ? 14.507 -9.572 -21.757 1.00 91.00 78 PRO A C 1
ATOM 671 O O . PRO A 1 78 ? 13.764 -8.651 -22.098 1.00 91.00 78 PRO A O 1
ATOM 674 N N . ASN A 1 79 ? 15.829 -9.418 -21.649 1.00 89.38 79 ASN A N 1
ATOM 675 C CA . ASN A 1 79 ? 16.544 -8.152 -21.852 1.00 89.38 79 ASN A CA 1
ATOM 676 C C . ASN A 1 79 ? 16.145 -7.013 -20.892 1.00 89.38 79 ASN A C 1
ATOM 678 O O . ASN A 1 79 ? 16.423 -5.855 -21.195 1.00 89.38 79 ASN A O 1
ATOM 682 N N . TYR A 1 80 ? 15.552 -7.314 -19.726 1.00 89.50 80 TYR A N 1
ATOM 683 C CA . TYR A 1 80 ? 15.187 -6.332 -18.691 1.00 89.50 80 TYR A CA 1
ATOM 684 C C . TYR A 1 80 ? 16.281 -5.278 -18.433 1.00 89.50 80 TYR A C 1
ATOM 686 O O . TYR A 1 80 ? 16.030 -4.082 -18.559 1.00 89.50 80 TYR A O 1
ATOM 694 N N . ARG A 1 81 ? 17.516 -5.722 -18.166 1.00 88.50 81 ARG A N 1
ATOM 695 C CA . ARG A 1 81 ? 18.654 -4.837 -17.847 1.00 88.50 81 ARG A CA 1
ATOM 696 C C . ARG A 1 81 ? 19.216 -4.063 -19.041 1.00 88.50 81 ARG A C 1
ATOM 698 O O . ARG A 1 81 ? 19.980 -3.129 -18.843 1.00 88.50 81 ARG A O 1
ATOM 705 N N . CYS A 1 82 ? 18.884 -4.468 -20.263 1.00 89.06 82 CYS A N 1
ATOM 706 C CA . CYS A 1 82 ? 19.474 -3.930 -21.491 1.00 89.06 82 CYS A CA 1
ATOM 707 C C . CYS A 1 82 ? 18.473 -3.106 -22.308 1.00 89.06 82 CYS A C 1
ATOM 709 O O . CYS A 1 82 ? 18.791 -2.674 -23.413 1.00 89.06 82 CYS A O 1
ATOM 711 N N . ASN A 1 83 ? 17.259 -2.905 -21.792 1.00 92.06 83 ASN A N 1
ATOM 712 C CA . ASN A 1 83 ? 16.207 -2.178 -22.479 1.00 92.06 83 ASN A CA 1
ATOM 713 C C . ASN A 1 83 ? 15.889 -0.864 -21.737 1.00 92.06 83 ASN A C 1
ATOM 715 O O . ASN A 1 83 ? 15.254 -0.903 -20.678 1.00 92.06 83 ASN A O 1
ATOM 719 N N . PRO A 1 84 ? 16.235 0.305 -22.312 1.00 92.06 84 PRO A N 1
ATOM 720 C CA . PRO A 1 84 ? 15.953 1.615 -21.714 1.00 92.06 84 PRO A CA 1
ATOM 721 C C . PRO A 1 84 ? 14.466 1.862 -21.408 1.00 92.06 84 PRO A C 1
ATOM 723 O O . PRO A 1 84 ? 14.117 2.643 -20.519 1.00 92.06 84 PRO A O 1
ATOM 726 N N . PHE A 1 85 ? 13.555 1.187 -22.119 1.00 93.69 85 PHE A N 1
ATOM 727 C CA . PHE A 1 85 ? 12.127 1.246 -21.814 1.00 93.69 85 PHE A CA 1
ATOM 728 C C . PHE A 1 85 ? 11.818 0.671 -20.428 1.00 93.69 85 PHE A C 1
ATOM 730 O O . PHE A 1 85 ? 11.025 1.258 -19.686 1.00 93.69 85 PHE A O 1
ATOM 737 N N . PHE A 1 86 ? 12.432 -0.463 -20.077 1.00 92.94 86 PHE A N 1
ATOM 738 C CA . PHE A 1 86 ? 12.194 -1.120 -18.797 1.00 92.94 86 PHE A CA 1
ATOM 739 C C . PHE A 1 86 ? 12.788 -0.331 -17.635 1.00 92.94 86 PHE A C 1
ATOM 741 O O . PHE A 1 86 ? 12.108 -0.192 -16.625 1.00 92.94 86 PHE A O 1
ATOM 748 N N . GLU A 1 87 ? 13.955 0.287 -17.812 1.00 91.69 87 GLU A N 1
ATOM 749 C CA . GLU A 1 87 ? 14.539 1.203 -16.824 1.00 91.69 87 GLU A CA 1
ATOM 750 C C . GLU A 1 87 ? 13.599 2.386 -16.524 1.00 91.69 87 GLU A C 1
ATOM 752 O O . GLU A 1 87 ? 13.246 2.658 -15.373 1.00 91.69 87 GLU A O 1
ATOM 757 N N . LYS A 1 88 ? 13.103 3.062 -17.571 1.00 94.88 88 LYS A N 1
ATOM 758 C CA . LYS A 1 88 ? 12.170 4.190 -17.412 1.00 94.88 88 LYS A CA 1
ATOM 759 C C . LYS A 1 88 ? 10.842 3.759 -16.786 1.00 94.88 88 LYS A C 1
ATOM 761 O O . LYS A 1 88 ? 10.242 4.505 -16.008 1.00 94.88 88 LYS A O 1
ATOM 766 N N . LEU A 1 89 ? 10.347 2.577 -17.149 1.00 94.81 89 LEU A N 1
ATOM 767 C CA . LEU A 1 89 ? 9.110 2.029 -16.607 1.00 94.81 89 LEU A CA 1
ATOM 768 C C . LEU A 1 89 ? 9.260 1.636 -15.134 1.00 94.81 89 LEU A C 1
ATOM 770 O O . LEU A 1 89 ? 8.372 1.961 -14.351 1.00 94.81 89 LEU A O 1
ATOM 774 N N . GLU A 1 90 ? 10.362 0.991 -14.763 1.00 94.94 90 GLU A N 1
ATOM 775 C CA . GLU A 1 90 ? 10.668 0.615 -13.385 1.00 94.94 90 GLU A CA 1
ATOM 776 C C . GLU A 1 90 ? 10.799 1.843 -12.489 1.00 94.94 90 GLU A C 1
ATOM 778 O O . GLU A 1 90 ? 10.128 1.907 -11.463 1.00 94.94 90 GLU A O 1
ATOM 783 N N . LYS A 1 91 ? 11.548 2.868 -12.917 1.00 95.44 91 LYS A N 1
ATOM 784 C CA . LYS A 1 91 ? 11.664 4.125 -12.163 1.00 95.44 91 LYS A CA 1
ATOM 785 C C . LYS A 1 91 ? 10.298 4.747 -11.870 1.00 95.44 91 LYS A C 1
ATOM 787 O O . LYS A 1 91 ? 10.011 5.131 -10.744 1.00 95.44 91 LYS A O 1
ATOM 792 N N . ARG A 1 92 ? 9.416 4.798 -12.871 1.00 97.31 92 ARG A N 1
ATOM 793 C CA . ARG A 1 92 ? 8.047 5.304 -12.692 1.00 97.31 92 ARG A CA 1
ATOM 794 C C . ARG A 1 92 ? 7.224 4.450 -11.722 1.00 97.31 92 ARG A C 1
ATOM 796 O O . ARG A 1 92 ? 6.453 5.009 -10.954 1.00 97.31 92 ARG A O 1
ATOM 803 N N . LEU A 1 93 ? 7.345 3.124 -11.784 1.00 95.19 93 LEU A N 1
ATOM 804 C CA . LEU A 1 93 ? 6.619 2.221 -10.887 1.00 95.19 93 LEU A CA 1
ATOM 805 C C . LEU A 1 93 ? 7.135 2.300 -9.449 1.00 95.19 93 LEU A C 1
ATOM 807 O O . LEU A 1 93 ? 6.326 2.226 -8.533 1.00 95.19 93 LEU A O 1
ATOM 811 N N . ASN A 1 94 ? 8.442 2.479 -9.255 1.00 96.06 94 ASN A N 1
ATOM 812 C CA . ASN A 1 94 ? 9.030 2.694 -7.935 1.00 96.06 94 ASN A CA 1
ATOM 813 C C . ASN A 1 94 ? 8.552 4.015 -7.328 1.00 96.06 94 ASN A C 1
ATOM 815 O O . ASN A 1 94 ? 8.097 4.004 -6.194 1.00 96.06 94 ASN A O 1
ATOM 819 N N . ASN A 1 95 ? 8.515 5.104 -8.102 1.00 96.31 95 ASN A N 1
ATOM 820 C CA . ASN A 1 95 ? 7.924 6.360 -7.628 1.00 96.31 95 ASN A CA 1
ATOM 821 C C . ASN A 1 95 ? 6.436 6.186 -7.257 1.00 96.31 95 ASN A C 1
ATOM 823 O O . ASN A 1 95 ? 5.998 6.648 -6.212 1.00 96.31 95 ASN A O 1
ATOM 827 N N . GLU A 1 96 ? 5.651 5.474 -8.082 1.00 95.25 96 GLU A N 1
ATOM 828 C CA . GLU A 1 96 ? 4.241 5.188 -7.759 1.00 95.25 96 GLU A CA 1
ATOM 829 C C . GLU A 1 96 ? 4.113 4.334 -6.484 1.00 95.25 96 GLU A C 1
ATOM 831 O O . GLU A 1 96 ? 3.152 4.478 -5.729 1.00 95.25 96 GLU A O 1
ATOM 836 N N . LEU A 1 97 ? 5.064 3.428 -6.239 1.00 93.00 97 LEU A N 1
ATOM 837 C CA . LEU A 1 97 ? 5.105 2.604 -5.036 1.00 93.00 97 LEU A CA 1
ATOM 838 C C . LEU A 1 97 ? 5.446 3.433 -3.794 1.00 93.00 97 LEU A C 1
ATOM 840 O O . LEU A 1 97 ? 4.775 3.260 -2.780 1.00 93.00 97 LEU A O 1
ATOM 844 N N . GLU A 1 98 ? 6.437 4.320 -3.876 1.00 93.69 98 GLU A N 1
ATOM 845 C CA . GLU A 1 98 ? 6.798 5.259 -2.806 1.00 93.69 98 GLU A CA 1
ATOM 846 C C . GLU A 1 98 ? 5.593 6.126 -2.422 1.00 93.69 98 GLU A C 1
ATOM 848 O O . GLU A 1 98 ? 5.169 6.099 -1.268 1.00 93.69 98 GLU A O 1
ATOM 853 N N . ASP A 1 99 ? 4.919 6.736 -3.403 1.00 92.12 99 ASP A N 1
ATOM 854 C CA . ASP A 1 99 ? 3.692 7.512 -3.173 1.00 92.12 99 ASP A CA 1
ATOM 855 C C . ASP A 1 99 ? 2.590 6.691 -2.469 1.00 92.12 99 ASP A C 1
ATOM 857 O O . ASP A 1 99 ? 1.795 7.221 -1.686 1.00 92.12 99 ASP A O 1
ATOM 861 N N . MET A 1 100 ? 2.476 5.391 -2.774 1.00 90.19 100 MET A N 1
ATOM 862 C CA . MET A 1 100 ? 1.514 4.507 -2.105 1.00 90.19 100 MET A CA 1
ATOM 863 C C . MET A 1 100 ? 1.923 4.181 -0.669 1.00 90.19 100 MET A C 1
ATOM 865 O O . MET A 1 100 ? 1.046 4.078 0.194 1.00 90.19 100 MET A O 1
ATOM 869 N N . LEU A 1 101 ? 3.217 3.986 -0.419 1.00 86.75 101 LEU A N 1
ATOM 870 C CA . LEU A 1 101 ? 3.749 3.696 0.909 1.00 86.75 101 LEU A CA 1
ATOM 871 C C . LEU A 1 101 ? 3.601 4.907 1.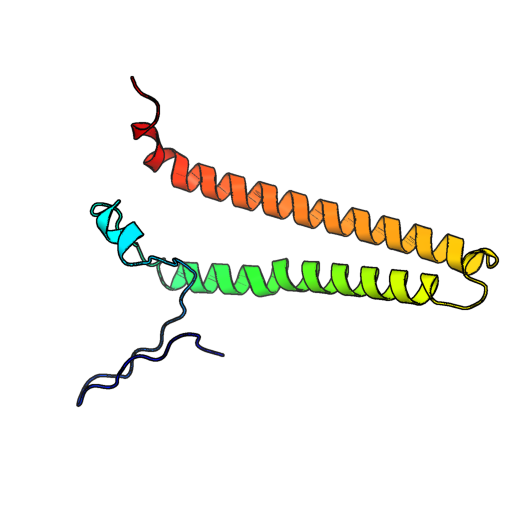831 1.00 86.75 101 LEU A C 1
ATOM 873 O O . LEU A 1 101 ? 3.151 4.730 2.959 1.00 86.75 101 LEU A O 1
ATOM 877 N N . ASP A 1 102 ? 3.834 6.122 1.336 1.00 88.38 102 ASP A N 1
ATOM 878 C CA . ASP A 1 102 ? 3.633 7.359 2.101 1.00 88.38 102 ASP A CA 1
ATOM 879 C C . ASP A 1 102 ? 2.171 7.532 2.538 1.00 88.38 102 ASP A C 1
ATOM 881 O O . ASP A 1 102 ? 1.870 7.895 3.679 1.00 88.38 102 ASP A O 1
ATOM 885 N N . ARG A 1 103 ? 1.221 7.214 1.649 1.00 85.50 103 ARG A N 1
ATOM 886 C CA . ARG A 1 103 ? -0.217 7.233 1.976 1.00 85.50 103 ARG A CA 1
ATOM 887 C C . ARG A 1 103 ? -0.575 6.188 3.026 1.00 85.50 103 ARG A C 1
ATOM 889 O O . ARG A 1 103 ? -1.395 6.456 3.904 1.00 85.50 103 ARG A O 1
ATOM 896 N N . GLU A 1 104 ? 0.003 4.994 2.922 1.00 85.00 104 GLU A N 1
ATOM 897 C CA . GLU A 1 104 ? -0.181 3.928 3.906 1.00 85.00 104 GLU A CA 1
ATOM 898 C C . GLU A 1 104 ? 0.413 4.333 5.262 1.00 85.00 104 GLU A C 1
ATOM 900 O O . GLU A 1 104 ? -0.252 4.181 6.286 1.00 85.00 104 GLU A O 1
ATOM 905 N N . GLU A 1 105 ? 1.610 4.918 5.284 1.00 85.06 105 GLU A N 1
ATOM 906 C CA . GLU A 1 105 ? 2.258 5.410 6.499 1.00 85.06 105 GLU A CA 1
ATOM 907 C C . GLU A 1 105 ? 1.435 6.517 7.170 1.00 85.06 105 GLU A C 1
ATOM 909 O O . GLU A 1 105 ? 1.193 6.459 8.378 1.00 85.06 105 GLU A O 1
ATOM 914 N N . LEU A 1 106 ? 0.950 7.502 6.406 1.00 83.31 106 LEU A N 1
ATOM 915 C CA . LEU A 1 106 ? 0.096 8.568 6.932 1.00 83.31 106 LEU A CA 1
ATOM 916 C C . LEU A 1 106 ? -1.186 8.005 7.558 1.00 83.31 106 LEU A C 1
ATOM 918 O O . LEU A 1 106 ? -1.586 8.424 8.646 1.00 83.31 106 LEU A O 1
ATOM 922 N N . MET A 1 107 ? -1.797 7.020 6.903 1.00 81.75 107 MET A N 1
ATOM 923 C CA . MET A 1 107 ? -2.980 6.332 7.412 1.00 81.75 107 MET A CA 1
ATOM 924 C C . MET A 1 107 ? -2.687 5.591 8.721 1.00 81.75 107 MET A C 1
ATOM 926 O O . MET A 1 107 ? -3.468 5.676 9.670 1.00 81.75 107 MET A O 1
ATOM 930 N N . TRP A 1 108 ? -1.551 4.894 8.811 1.00 78.06 108 TRP A N 1
ATOM 931 C CA . TRP A 1 108 ? -1.137 4.234 10.049 1.00 78.06 108 TRP A CA 1
ATOM 932 C C . TRP A 1 108 ? -0.844 5.236 11.165 1.00 78.06 108 TRP A C 1
ATOM 934 O O . TRP A 1 108 ? -1.271 5.009 12.295 1.00 78.06 108 TRP A O 1
ATOM 944 N N . LYS A 1 109 ? -0.206 6.374 10.865 1.00 76.44 109 LYS A N 1
ATOM 945 C CA . LYS A 1 109 ? 0.011 7.460 11.836 1.00 76.44 109 LYS A CA 1
ATOM 946 C C . LYS A 1 109 ? -1.306 8.016 12.378 1.00 76.44 109 LYS A C 1
ATOM 948 O O . LYS A 1 109 ? -1.410 8.237 13.581 1.00 76.44 109 LYS A O 1
ATOM 953 N N . GLN A 1 110 ? -2.309 8.221 11.522 1.00 72.88 110 GLN A N 1
ATOM 954 C CA . GLN A 1 110 ? -3.644 8.661 11.944 1.00 72.88 110 GLN A CA 1
ATOM 955 C C . GLN A 1 110 ? -4.304 7.631 12.858 1.00 72.88 110 GLN A C 1
ATOM 957 O O . GLN A 1 110 ? -4.736 7.975 13.953 1.00 72.88 110 GLN A O 1
ATOM 962 N N . LYS A 1 111 ? -4.283 6.358 12.462 1.00 70.31 111 LYS A N 1
ATOM 963 C CA . LYS A 1 111 ? -4.879 5.268 13.235 1.00 70.31 111 LYS A CA 1
ATOM 964 C C . LYS A 1 111 ? -4.232 5.089 14.609 1.00 70.31 111 LYS A C 1
ATOM 966 O O . LYS A 1 111 ? -4.932 4.893 15.595 1.00 70.31 111 LYS A O 1
ATOM 971 N N . VAL A 1 112 ? -2.902 5.175 14.681 1.00 68.88 112 VAL A N 1
ATOM 972 C CA . VAL A 1 112 ? -2.174 5.132 15.956 1.00 68.88 112 VAL A CA 1
ATOM 973 C C . VAL A 1 112 ? -2.538 6.347 16.808 1.00 68.88 112 VAL A C 1
ATOM 975 O O . VAL A 1 112 ? -2.829 6.182 17.982 1.00 68.88 112 VAL A O 1
ATOM 978 N N . ARG A 1 113 ? -2.597 7.561 16.247 1.00 62.75 113 ARG A N 1
ATOM 979 C CA . ARG A 1 113 ? -3.004 8.756 17.009 1.00 62.75 113 ARG A CA 1
ATOM 980 C C . ARG A 1 113 ? -4.432 8.666 17.538 1.00 62.75 113 ARG A C 1
ATOM 982 O O . ARG A 1 113 ? -4.646 8.991 18.696 1.00 62.75 113 ARG A O 1
ATOM 989 N N . GLU A 1 114 ? -5.384 8.215 16.728 1.00 62.00 114 GLU A N 1
ATOM 990 C CA . GLU A 1 114 ? -6.760 7.972 17.177 1.00 62.00 114 GLU A CA 1
ATOM 991 C C . GLU A 1 114 ? -6.790 6.954 18.318 1.00 62.00 114 GLU A C 1
ATOM 993 O O . GLU A 1 114 ? -7.439 7.189 19.333 1.00 62.00 114 GLU A O 1
ATOM 998 N N . GLN A 1 115 ? -6.022 5.869 18.202 1.00 54.75 115 GLN A N 1
ATOM 999 C CA . GLN A 1 115 ? -5.898 4.876 19.263 1.00 54.75 115 GLN A CA 1
ATOM 1000 C C . GLN A 1 115 ? -5.304 5.475 20.547 1.00 54.75 115 GLN A C 1
ATOM 1002 O O . GLN A 1 115 ? -5.841 5.243 21.621 1.00 54.75 115 GLN A O 1
ATOM 1007 N N . TRP A 1 116 ? -4.265 6.306 20.448 1.00 56.28 116 TRP A N 1
ATOM 1008 C CA . TRP A 1 116 ?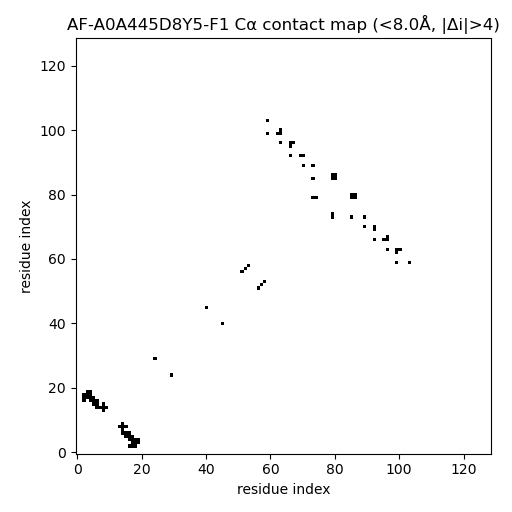 -3.667 6.993 21.598 1.00 56.28 116 TRP A CA 1
ATOM 1009 C C . TRP A 1 116 ? -4.590 8.041 22.223 1.00 56.28 116 TRP A C 1
ATOM 1011 O O . TRP A 1 116 ? -4.561 8.211 23.433 1.00 56.28 116 TRP A O 1
ATOM 1021 N N . VAL A 1 117 ? -5.416 8.737 21.440 1.00 56.22 117 VAL A N 1
ATOM 1022 C CA . VAL A 1 117 ? -6.430 9.663 21.976 1.00 56.22 117 VAL A CA 1
ATOM 1023 C C . VAL A 1 117 ? -7.528 8.892 22.714 1.00 56.22 117 VAL A C 1
ATOM 1025 O O . VAL A 1 117 ? -7.971 9.328 23.771 1.00 56.22 117 VAL A O 1
ATOM 1028 N N . VAL A 1 118 ? -7.931 7.724 22.203 1.00 53.62 118 VAL A N 1
ATOM 1029 C CA . VAL A 1 118 ? -8.920 6.847 22.856 1.00 53.62 118 VAL A CA 1
ATOM 1030 C C . VAL A 1 118 ? -8.347 6.167 24.109 1.00 53.62 118 VAL A C 1
ATOM 1032 O O . VAL A 1 118 ? -9.052 6.008 25.105 1.00 53.62 118 VAL A O 1
ATOM 1035 N N . GLU A 1 119 ? -7.074 5.771 24.089 1.00 50.06 119 GLU A N 1
ATOM 1036 C CA . GLU A 1 119 ? -6.388 5.107 25.208 1.00 50.06 119 GLU A CA 1
ATOM 1037 C C . GLU A 1 119 ? -5.774 6.094 26.219 1.00 50.06 119 GLU A C 1
ATOM 1039 O O . GLU A 1 119 ? -5.516 5.719 27.363 1.00 50.06 119 GLU A O 1
ATOM 1044 N N . GLY A 1 120 ? -5.582 7.359 25.834 1.00 47.59 120 GLY A N 1
ATOM 1045 C CA . GLY A 1 120 ? -4.935 8.415 26.622 1.00 47.59 120 GLY A CA 1
ATOM 1046 C C . GLY A 1 120 ? -5.677 8.811 27.899 1.00 47.59 120 GLY A C 1
ATOM 1047 O O . GLY A 1 120 ? -5.054 9.350 28.806 1.00 47.59 120 GLY A O 1
ATOM 1048 N N . ASP A 1 121 ? -6.958 8.457 28.012 1.00 51.22 121 ASP A N 1
ATOM 1049 C CA . ASP A 1 121 ? -7.747 8.605 29.245 1.00 51.22 121 ASP A CA 1
ATOM 1050 C C . ASP A 1 121 ? -7.835 7.302 30.067 1.00 51.22 121 ASP A C 1
ATOM 1052 O O . ASP A 1 121 ? -8.236 7.312 31.229 1.00 51.22 121 ASP A O 1
ATOM 1056 N N . ARG A 1 122 ? -7.447 6.154 29.490 1.00 49.06 122 ARG A N 1
ATOM 1057 C CA . ARG A 1 122 ? -7.549 4.825 30.129 1.00 49.06 122 ARG A CA 1
ATOM 1058 C C . ARG A 1 122 ? -6.205 4.252 30.593 1.00 49.06 122 ARG A C 1
ATOM 1060 O O . ARG A 1 122 ? -6.207 3.318 31.392 1.00 49.06 122 ARG A O 1
ATOM 1067 N N . ASN A 1 123 ? -5.070 4.800 30.146 1.00 42.19 123 ASN A N 1
ATOM 1068 C CA . ASN A 1 123 ? -3.736 4.234 30.403 1.00 42.19 123 ASN A CA 1
ATOM 1069 C C . ASN A 1 123 ? -2.898 4.970 31.478 1.00 42.19 123 ASN A C 1
ATOM 1071 O O . ASN A 1 123 ? -1.716 4.684 31.658 1.00 42.19 123 ASN A O 1
ATOM 1075 N N . THR A 1 124 ? -3.474 5.907 32.237 1.00 47.66 124 THR A N 1
ATOM 1076 C CA . THR A 1 124 ? -2.723 6.686 33.248 1.00 47.66 124 THR A CA 1
ATOM 1077 C C . THR A 1 124 ? -2.375 5.906 34.522 1.00 47.66 124 THR A C 1
ATOM 1079 O O . THR A 1 124 ? -1.574 6.376 35.324 1.00 47.66 124 THR A O 1
ATOM 1082 N N . LYS A 1 125 ? -2.886 4.681 34.713 1.00 51.28 125 LYS A N 1
ATOM 1083 C CA . LYS A 1 125 ? -2.520 3.846 35.875 1.00 51.28 125 LYS A CA 1
ATOM 1084 C C . LYS A 1 125 ? -1.126 3.213 35.793 1.00 51.28 125 LYS A C 1
ATOM 1086 O O . LYS A 1 125 ? -0.635 2.749 36.815 1.00 51.28 125 LYS A O 1
ATOM 1091 N N . TYR A 1 126 ? -0.494 3.184 34.618 1.00 52.31 126 TYR A N 1
ATOM 1092 C CA . TYR A 1 126 ? 0.808 2.529 34.429 1.00 52.31 126 TYR A CA 1
ATOM 1093 C C . TYR A 1 126 ? 2.028 3.436 34.675 1.00 52.31 126 TYR A C 1
ATOM 1095 O O . TYR A 1 126 ? 3.147 2.929 34.705 1.00 52.31 126 TYR A O 1
ATOM 1103 N N . PHE A 1 127 ? 1.842 4.748 34.875 1.00 46.94 127 PHE A N 1
ATOM 1104 C CA . PHE A 1 127 ? 2.944 5.722 34.959 1.00 46.94 127 PHE A CA 1
ATOM 1105 C C . PHE A 1 127 ? 2.986 6.542 36.255 1.00 46.94 127 PHE A C 1
ATOM 1107 O O . PHE A 1 127 ? 3.443 7.683 36.246 1.00 46.94 127 PHE A O 1
ATOM 1114 N N . HIS A 1 128 ? 2.567 5.966 37.380 1.00 41.31 128 HIS A N 1
ATOM 1115 C CA . HIS A 1 128 ? 2.815 6.568 38.689 1.00 41.31 128 HIS A CA 1
ATOM 1116 C C . HIS A 1 128 ? 3.388 5.519 39.649 1.00 41.31 128 HIS A C 1
ATOM 1118 O O . HIS A 1 128 ? 2.709 4.549 39.984 1.00 41.31 128 HIS A O 1
ATOM 1124 N N . THR A 1 129 ? 4.662 5.713 40.006 1.00 40.38 129 THR A N 1
ATOM 1125 C CA . THR A 1 129 ? 5.347 5.080 41.145 1.00 40.38 129 THR A CA 1
ATOM 1126 C C . THR A 1 129 ? 4.746 5.564 42.456 1.00 40.38 129 THR A C 1
ATOM 1128 O O . THR A 1 129 ? 4.392 6.765 42.516 1.00 40.38 129 THR A O 1
#

Foldseek 3Di:
DDFDDWDDDDPPDDTDTDHD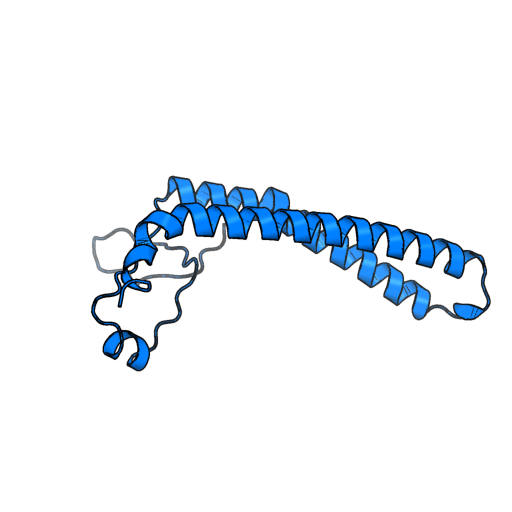PDDDDDPVNCVVCVPDDDDDPDPVVVVVVVVCCVPPVVVLVVQLVVLVVVLVVLVPDPCSVPDVVNVVVNVVSVVVNVVSVVSVVVVVVVVVVVVCVVCVVVPPVVPDD

Sequence (129 aa):
MRFTWKGLQWENLDRGFKRLDRAMSNADWRIKYPEEKLEVLARQFSDEVAKWNKEIFKPVTKQKRRIMSRLEGIQRAPNYRCNPFFEKLEKRLNNELEDMLDREELMWKQKVREQWVVEGDRNTKYFHT

Solvent-accessible surface area (backbone atoms only — not comparable to full-atom values): 8036 Å² total; per-residue (Å²): 138,89,75,80,44,80,63,83,75,56,93,97,53,85,73,58,76,48,74,80,90,78,82,91,76,54,73,69,55,50,70,76,46,76,84,69,76,87,79,78,74,56,67,69,59,49,53,50,54,52,47,46,44,57,72,53,50,47,53,53,56,50,51,48,52,52,46,51,55,49,51,55,52,48,72,69,37,86,61,34,94,77,34,73,67,48,52,57,49,46,55,54,46,50,53,55,45,50,60,49,49,54,54,51,50,53,50,50,52,51,53,51,50,54,49,47,63,68,40,64,80,72,57,69,80,82,78,66,134

Secondary structure (DSSP, 8-state):
---SEEPPPPTTSPPPEE--------HHHHHH-TT---PPPPHHHHHHHHHHIIIIIHHHHHHHHHHHHHHHHHHTSTTGGG-HHHHHHHHHHHHHHHHHHHHHHHHHHHHHHHHHHHHTTT-GGGS--

Mean predicted aligned error: 15.39 Å

pLDDT: mean 70.67, std 18.78, range [40.38, 97.31]

Organism: Arachis hypogaea (NCBI:txid3818)